Protein AF-A0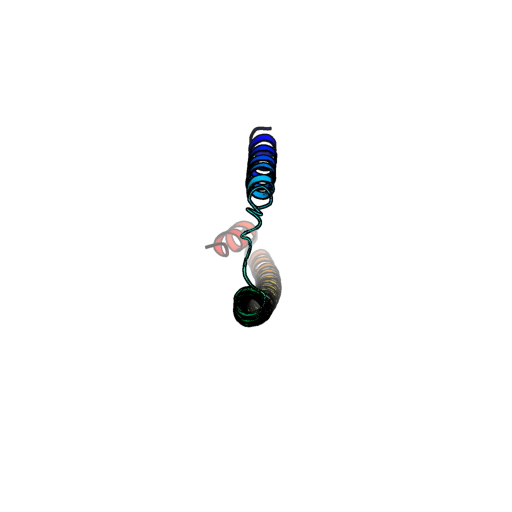A2Z2NXJ6-F1 (afdb_monomer_lite)

Structure (mmCIF, N/CA/C/O backbone):
data_AF-A0A2Z2NXJ6-F1
#
_entry.id   AF-A0A2Z2NXJ6-F1
#
loop_
_atom_site.group_PDB
_atom_site.id
_atom_site.type_symbol
_atom_site.label_atom_id
_atom_site.label_alt_id
_atom_site.label_comp_id
_atom_site.label_asym_id
_atom_site.label_entity_id
_atom_site.label_seq_id
_atom_site.pdbx_PDB_ins_code
_atom_site.Cartn_x
_atom_site.Cartn_y
_atom_site.Cartn_z
_atom_site.occupancy
_atom_site.B_iso_or_equiv
_atom_site.auth_seq_id
_atom_site.auth_comp_id
_atom_site.auth_asym_id
_atom_site.auth_atom_id
_atom_site.pdbx_PDB_model_num
ATOM 1 N N . MET A 1 1 ? -12.151 25.777 2.817 1.00 49.38 1 MET A N 1
ATOM 2 C CA . MET A 1 1 ? -11.813 26.268 1.456 1.00 49.38 1 MET A CA 1
ATOM 3 C C . MET A 1 1 ? -10.311 26.413 1.152 1.00 49.38 1 MET A C 1
ATOM 5 O O . MET A 1 1 ? -9.984 26.548 -0.014 1.00 49.38 1 MET A O 1
ATOM 9 N N . LYS A 1 2 ? -9.378 26.328 2.121 1.00 47.53 2 LYS A N 1
ATOM 10 C CA . LYS A 1 2 ? -7.921 26.437 1.852 1.00 47.53 2 LYS A CA 1
ATOM 11 C C . LYS A 1 2 ? -7.268 25.194 1.208 1.00 47.53 2 LYS A C 1
ATOM 13 O O . LYS A 1 2 ? -6.326 25.348 0.448 1.00 47.53 2 LYS A O 1
ATOM 18 N N . ARG A 1 3 ? -7.777 23.978 1.462 1.00 50.00 3 ARG A N 1
ATOM 19 C CA . ARG A 1 3 ? -7.160 22.717 0.983 1.00 50.00 3 ARG A CA 1
ATOM 20 C C . ARG A 1 3 ? -7.333 22.460 -0.524 1.00 50.00 3 ARG A C 1
ATOM 22 O O . ARG A 1 3 ? -6.427 21.939 -1.159 1.00 50.00 3 ARG A O 1
ATOM 29 N N . ASN A 1 4 ? -8.452 22.892 -1.112 1.00 43.72 4 ASN A N 1
ATOM 30 C CA . ASN A 1 4 ? -8.747 22.661 -2.536 1.00 43.72 4 ASN A CA 1
ATOM 31 C C . ASN A 1 4 ? -7.892 23.534 -3.471 1.00 43.72 4 ASN A C 1
ATOM 33 O O . ASN A 1 4 ? -7.623 23.142 -4.605 1.00 43.72 4 ASN A O 1
ATOM 37 N N . VAL A 1 5 ? -7.430 24.689 -2.979 1.00 53.59 5 VAL A N 1
ATOM 38 C CA . VAL A 1 5 ? -6.543 25.609 -3.711 1.00 53.59 5 VAL A CA 1
ATOM 39 C C . VAL A 1 5 ? -5.107 25.073 -3.747 1.00 53.59 5 VAL A C 1
ATOM 41 O O . VAL A 1 5 ? -4.392 25.272 -4.721 1.00 53.59 5 VAL A O 1
ATOM 44 N N . ASP A 1 6 ? -4.692 24.340 -2.711 1.00 55.94 6 ASP A N 1
ATOM 45 C CA . ASP A 1 6 ? -3.355 23.741 -2.622 1.00 55.94 6 ASP A CA 1
ATOM 46 C C . ASP A 1 6 ? -3.218 22.532 -3.566 1.00 55.94 6 ASP A C 1
ATOM 48 O O . ASP A 1 6 ? -2.220 22.386 -4.269 1.00 55.94 6 ASP A O 1
ATOM 52 N N . LEU A 1 7 ? -4.268 21.706 -3.662 1.00 53.06 7 LEU A N 1
ATOM 53 C CA . LEU A 1 7 ? -4.282 20.527 -4.532 1.00 53.06 7 LEU A CA 1
ATOM 54 C C . LEU A 1 7 ? -4.288 20.907 -6.020 1.00 53.06 7 LEU A C 1
ATOM 56 O O . LEU A 1 7 ? -3.511 20.370 -6.803 1.00 53.06 7 LEU A O 1
ATOM 60 N N . THR A 1 8 ? -5.104 21.894 -6.397 1.00 56.12 8 THR A N 1
ATOM 61 C CA . THR A 1 8 ? -5.150 22.416 -7.772 1.00 56.12 8 THR A CA 1
ATOM 62 C C . THR A 1 8 ? -3.847 23.108 -8.163 1.00 56.12 8 THR A C 1
ATOM 64 O O . THR A 1 8 ? -3.372 22.917 -9.279 1.00 56.12 8 THR A O 1
ATOM 67 N N . ARG A 1 9 ? -3.202 23.834 -7.242 1.00 56.41 9 ARG A N 1
ATOM 68 C CA . ARG A 1 9 ? -1.909 24.486 -7.494 1.00 56.41 9 ARG A CA 1
ATOM 69 C C . ARG A 1 9 ? -0.758 23.490 -7.647 1.00 56.41 9 ARG A C 1
ATOM 71 O O . ARG A 1 9 ? 0.106 23.710 -8.488 1.00 56.41 9 ARG A O 1
ATOM 78 N N . ARG A 1 10 ? -0.756 22.387 -6.889 1.00 55.66 10 ARG A N 1
ATOM 79 C CA . ARG A 1 10 ? 0.244 21.309 -7.017 1.00 55.66 10 ARG A CA 1
ATOM 80 C C . ARG A 1 10 ? 0.061 20.502 -8.301 1.00 55.66 10 ARG A C 1
ATOM 82 O O . ARG A 1 10 ? 1.047 20.230 -8.976 1.00 55.66 10 ARG A O 1
ATOM 89 N N . VAL A 1 11 ? -1.182 20.195 -8.679 1.00 59.41 11 VAL A N 1
ATOM 90 C CA . VAL A 1 11 ? -1.497 19.535 -9.959 1.00 59.41 11 VAL A CA 1
ATOM 91 C C . VAL A 1 11 ? -1.094 20.423 -11.140 1.00 59.41 11 VAL A C 1
ATOM 93 O O . VAL A 1 11 ? -0.458 19.937 -12.070 1.00 59.41 11 VAL A O 1
ATOM 96 N N . LEU A 1 12 ? -1.360 21.732 -11.070 1.00 53.88 12 LEU A N 1
ATOM 97 C CA . LEU A 1 12 ? -0.943 22.691 -12.096 1.00 53.88 12 LEU A CA 1
ATOM 98 C C . LEU A 1 12 ? 0.589 22.813 -12.191 1.00 53.88 12 LEU A C 1
ATOM 100 O O . LEU A 1 12 ? 1.119 22.910 -13.293 1.00 53.88 12 LEU A O 1
ATOM 104 N N . LEU A 1 13 ? 1.310 22.762 -11.062 1.00 53.75 13 LEU A N 1
ATOM 105 C CA . LEU A 1 13 ? 2.778 22.795 -11.051 1.00 53.75 13 LEU A CA 1
ATOM 106 C C . LEU A 1 13 ? 3.386 21.537 -11.690 1.00 53.75 13 LEU A C 1
ATOM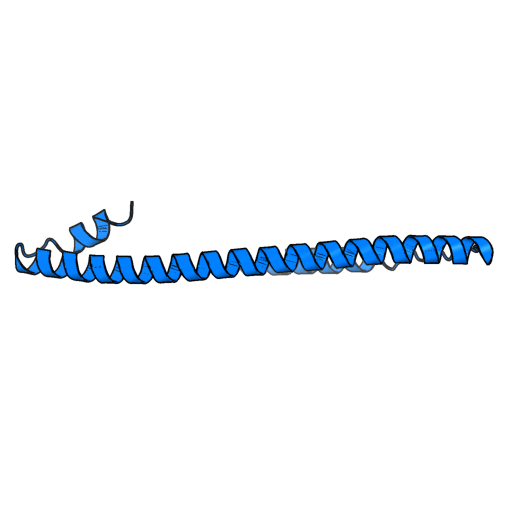 108 O O . LEU A 1 13 ? 4.340 21.646 -12.453 1.00 53.75 13 LEU A O 1
ATOM 112 N N . VAL A 1 14 ? 2.818 20.357 -11.420 1.00 58.50 14 VAL A N 1
ATOM 113 C CA . VAL A 1 14 ? 3.251 19.084 -12.026 1.00 58.50 14 VAL A CA 1
ATOM 114 C C . VAL A 1 14 ? 2.934 19.046 -13.527 1.00 58.50 14 VAL A C 1
ATOM 116 O O . VAL A 1 14 ? 3.755 18.571 -14.310 1.00 58.50 14 VAL A O 1
ATOM 119 N N . LEU A 1 15 ? 1.798 19.612 -13.951 1.00 51.84 15 LEU A N 1
ATOM 120 C CA . LEU A 1 15 ? 1.439 19.778 -15.367 1.00 51.84 15 LEU A CA 1
ATOM 121 C C . LEU A 1 15 ? 2.345 20.781 -16.104 1.00 51.84 15 LEU A C 1
ATOM 123 O O . LEU A 1 15 ? 2.699 20.554 -17.255 1.00 51.84 15 LEU A O 1
ATOM 127 N N . LEU A 1 16 ? 2.780 21.855 -15.440 1.00 50.72 16 LEU A N 1
ATOM 128 C CA . LEU A 1 16 ? 3.714 22.835 -16.012 1.00 50.72 16 LEU A CA 1
ATOM 129 C C . LEU A 1 16 ? 5.165 22.325 -16.059 1.00 50.72 16 LEU A C 1
ATOM 131 O O . LEU A 1 16 ? 5.916 22.690 -16.961 1.00 50.72 16 LEU A O 1
ATOM 135 N N . LEU A 1 17 ? 5.559 21.449 -15.129 1.00 50.72 17 LEU A N 1
ATOM 136 C CA . LEU A 1 17 ? 6.873 20.789 -15.127 1.00 50.72 17 LEU A CA 1
ATOM 137 C C . LEU A 1 17 ? 6.974 19.644 -16.148 1.00 50.72 17 LEU A C 1
ATOM 139 O O . LEU A 1 17 ? 8.079 19.270 -16.533 1.00 50.72 17 LEU A O 1
ATOM 143 N N . SER A 1 18 ? 5.848 19.093 -16.608 1.00 50.16 18 SER A N 1
ATOM 144 C CA . SER A 1 18 ? 5.830 18.009 -17.603 1.00 50.16 18 SER A CA 1
ATOM 145 C C . SER A 1 18 ? 5.860 18.507 -19.052 1.00 50.16 18 SER A C 1
ATOM 147 O O . SER A 1 18 ? 6.251 17.754 -19.942 1.00 50.16 18 SER A O 1
ATOM 149 N N . THR A 1 19 ? 5.555 19.784 -19.311 1.00 48.03 19 THR A N 1
ATOM 150 C CA . THR A 1 19 ? 5.666 20.375 -20.659 1.00 48.03 19 THR A CA 1
ATOM 151 C C . THR A 1 19 ? 7.088 20.778 -21.058 1.00 48.03 19 THR A C 1
ATOM 153 O O . THR A 1 19 ? 7.362 20.940 -22.244 1.00 48.03 19 THR A O 1
ATOM 156 N N . SER A 1 20 ? 8.021 20.907 -20.113 1.00 46.72 20 SER A N 1
ATOM 157 C CA . SER A 1 20 ? 9.413 21.302 -20.390 1.00 46.72 20 SER A CA 1
ATOM 158 C C . SER A 1 20 ? 10.346 20.134 -20.736 1.00 46.72 20 SER A C 1
ATOM 160 O O . SER A 1 20 ? 11.451 20.377 -21.212 1.00 46.72 20 SER A O 1
ATOM 162 N N . ALA A 1 21 ? 9.918 18.878 -20.571 1.00 46.91 21 ALA A N 1
ATOM 163 C CA . ALA A 1 21 ? 10.734 17.714 -20.937 1.00 46.91 21 ALA A CA 1
ATOM 164 C C . ALA A 1 21 ? 10.708 17.387 -22.446 1.00 46.91 21 ALA A C 1
ATOM 166 O O . ALA A 1 21 ? 11.590 16.688 -22.933 1.00 46.91 21 ALA A O 1
ATOM 167 N N . PHE A 1 22 ? 9.737 17.914 -23.201 1.00 46.72 22 PHE A N 1
ATOM 168 C CA . PHE A 1 22 ? 9.605 17.655 -24.644 1.00 46.72 22 PHE A CA 1
ATOM 169 C C . PHE A 1 22 ? 10.175 18.771 -25.536 1.00 46.72 22 PHE A C 1
ATOM 171 O O . PHE A 1 22 ? 10.208 18.621 -26.754 1.00 46.72 22 PHE A O 1
ATOM 178 N N . ALA A 1 23 ? 10.648 19.882 -24.960 1.00 44.44 23 ALA A N 1
ATOM 179 C CA . ALA A 1 23 ? 11.086 21.061 -25.718 1.00 44.44 23 ALA A CA 1
ATOM 180 C C . ALA A 1 23 ? 12.562 21.033 -26.167 1.00 44.44 23 ALA A C 1
ATOM 182 O O . ALA A 1 23 ? 13.014 21.965 -26.826 1.00 44.44 23 ALA A O 1
ATOM 183 N N . SER A 1 24 ? 13.304 19.964 -25.865 1.00 43.16 24 SER A N 1
ATOM 184 C CA . SER A 1 24 ? 14.715 19.828 -26.246 1.00 43.16 24 SER A CA 1
ATOM 185 C C . SER A 1 24 ? 14.995 18.496 -26.934 1.00 43.16 24 SER A C 1
ATOM 187 O O . SER A 1 24 ? 15.962 17.815 -26.605 1.00 43.16 24 SER A O 1
ATOM 189 N N . ALA A 1 25 ? 14.203 18.133 -27.944 1.00 49.62 25 ALA A N 1
ATOM 190 C CA . ALA A 1 25 ? 14.749 17.329 -29.033 1.00 49.62 25 ALA A CA 1
ATOM 191 C C . ALA A 1 25 ? 15.664 18.243 -29.864 1.00 49.62 25 ALA A C 1
ATOM 193 O O . ALA A 1 25 ? 15.337 18.649 -30.976 1.00 49.62 25 ALA A O 1
ATOM 194 N N . GLN A 1 26 ? 16.802 18.638 -29.286 1.00 45.78 26 GLN A N 1
ATOM 195 C CA . GLN A 1 26 ? 17.940 19.091 -30.070 1.00 45.78 26 GLN A CA 1
ATOM 196 C C . GLN A 1 26 ? 18.289 17.873 -30.924 1.00 45.78 26 GLN A C 1
ATOM 198 O O . GLN A 1 26 ? 18.820 16.890 -30.410 1.00 45.78 26 GLN A O 1
ATOM 203 N N . GLN A 1 27 ? 17.833 17.870 -32.176 1.00 50.84 27 GLN A N 1
ATOM 204 C CA . GLN A 1 27 ? 18.060 16.790 -33.122 1.00 50.84 27 GLN A CA 1
ATOM 205 C C . GLN A 1 27 ? 19.561 16.769 -33.398 1.00 50.84 27 GLN A C 1
ATOM 207 O O . GLN A 1 27 ? 20.064 17.453 -34.282 1.00 50.84 27 GLN A O 1
ATOM 212 N N . LYS A 1 28 ? 20.295 16.070 -32.533 1.00 55.81 28 LYS A N 1
ATOM 213 C CA . LYS A 1 28 ? 21.713 15.803 -32.687 1.00 55.81 28 LYS A CA 1
ATOM 214 C C . LYS A 1 28 ? 21.825 15.039 -34.002 1.00 55.81 28 LYS A C 1
ATOM 216 O O . LYS A 1 28 ? 21.274 13.944 -34.104 1.00 55.81 28 LYS A O 1
ATOM 221 N N . GLU A 1 29 ? 22.432 15.648 -35.019 1.00 61.88 29 GLU A N 1
ATOM 222 C CA . GLU A 1 29 ? 22.757 14.954 -36.266 1.00 61.88 29 GLU A CA 1
ATOM 223 C C . GLU A 1 29 ? 23.809 13.900 -35.932 1.00 61.88 29 GLU A C 1
ATOM 225 O O . GLU A 1 29 ? 25.007 14.162 -35.889 1.00 61.88 29 GLU A O 1
ATOM 230 N N . LEU A 1 30 ? 23.318 12.726 -35.561 1.00 71.25 30 LEU A N 1
ATOM 231 C CA . LEU A 1 30 ? 24.104 11.534 -35.336 1.00 71.25 30 LEU A CA 1
ATOM 232 C C . LEU A 1 30 ? 24.277 10.839 -36.684 1.00 71.25 30 LEU A C 1
ATOM 234 O O . LEU A 1 30 ? 23.342 10.762 -37.488 1.00 71.25 30 LEU A O 1
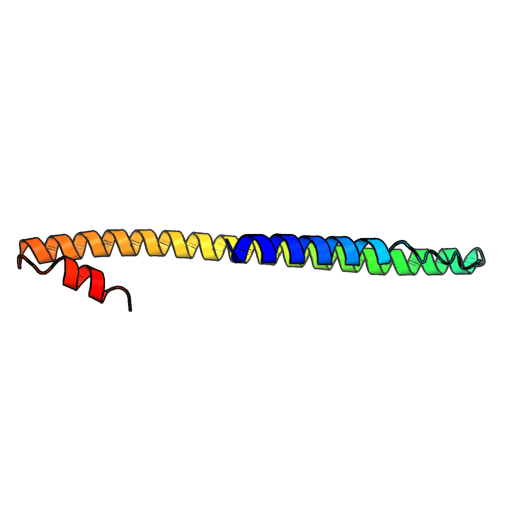ATOM 238 N N . SER A 1 31 ? 25.472 10.315 -36.919 1.00 87.75 31 SER A N 1
ATOM 239 C CA . SER A 1 31 ? 25.689 9.340 -37.984 1.00 87.75 31 SER A CA 1
ATOM 240 C C . SER A 1 31 ? 24.808 8.104 -37.764 1.00 87.75 31 SER A C 1
ATOM 242 O O . SER A 1 31 ? 24.299 7.863 -36.668 1.00 87.75 31 SER A O 1
ATOM 244 N N . ILE A 1 32 ? 24.615 7.305 -38.816 1.00 87.12 32 ILE A N 1
ATOM 245 C CA . ILE A 1 32 ? 23.824 6.067 -38.741 1.00 87.12 32 ILE A CA 1
ATOM 246 C C . ILE A 1 32 ? 24.358 5.144 -37.635 1.00 87.12 32 ILE A C 1
ATOM 248 O O . ILE A 1 32 ? 23.578 4.672 -36.812 1.00 87.12 32 ILE A O 1
ATOM 252 N N . ASP A 1 33 ? 25.677 4.978 -37.545 1.00 88.62 33 ASP A N 1
ATOM 253 C CA . ASP A 1 33 ? 26.315 4.134 -36.528 1.00 88.62 33 ASP A CA 1
ATOM 254 C C . ASP A 1 33 ? 26.057 4.656 -35.102 1.00 88.62 33 ASP A C 1
ATOM 256 O O . ASP A 1 33 ? 25.780 3.889 -34.176 1.00 88.62 33 ASP A O 1
ATOM 260 N N . GLU A 1 34 ? 26.081 5.977 -34.909 1.00 90.75 34 GLU A N 1
ATOM 261 C CA . GLU A 1 34 ? 25.767 6.591 -33.616 1.00 90.75 34 GLU A CA 1
ATOM 262 C C . GLU A 1 34 ? 24.273 6.486 -33.266 1.00 90.75 34 GLU A C 1
ATOM 264 O O . GLU A 1 34 ? 23.929 6.327 -32.092 1.00 90.75 34 GLU A O 1
ATOM 269 N N . LEU A 1 35 ? 23.379 6.539 -34.260 1.00 90.12 35 LEU A N 1
ATOM 270 C CA . LEU A 1 35 ? 21.944 6.297 -34.076 1.00 90.12 35 LEU A CA 1
ATOM 271 C C . LEU A 1 35 ? 21.676 4.857 -33.640 1.00 90.12 35 LEU A C 1
ATOM 273 O O . LEU A 1 35 ? 20.878 4.634 -32.731 1.00 90.12 35 LEU A O 1
ATOM 277 N N . GLU A 1 36 ? 22.340 3.880 -34.253 1.00 92.94 36 GLU A N 1
ATOM 278 C CA . GLU A 1 36 ? 22.192 2.470 -33.889 1.00 92.94 36 GLU A CA 1
ATOM 279 C C . GLU A 1 36 ? 22.683 2.198 -32.465 1.00 92.94 36 GLU A C 1
ATOM 281 O O . GLU A 1 36 ? 21.973 1.552 -31.685 1.00 92.94 36 GLU A O 1
ATOM 286 N N . ALA A 1 37 ? 23.841 2.751 -32.094 1.00 94.06 37 ALA A N 1
ATOM 287 C CA . ALA A 1 37 ? 24.367 2.664 -30.734 1.00 94.06 37 ALA A CA 1
ATOM 288 C C . ALA A 1 37 ? 23.413 3.308 -29.715 1.00 94.06 37 ALA A C 1
ATOM 290 O O . ALA A 1 37 ? 23.098 2.706 -28.686 1.00 94.06 37 ALA A O 1
ATOM 291 N N . TYR A 1 38 ? 22.884 4.492 -30.031 1.00 91.69 38 TYR A N 1
ATOM 292 C CA . TYR A 1 38 ? 21.925 5.191 -29.179 1.00 91.69 38 TYR A CA 1
ATOM 293 C C . TYR A 1 38 ? 20.611 4.413 -29.013 1.00 91.69 38 TYR A C 1
ATOM 295 O O . TYR A 1 38 ? 20.090 4.287 -27.905 1.00 91.69 38 TYR A O 1
ATOM 303 N N . ILE A 1 39 ? 20.081 3.830 -30.093 1.00 94.62 39 ILE A N 1
ATOM 304 C CA . ILE A 1 39 ? 18.881 2.982 -30.040 1.00 94.62 39 ILE A CA 1
ATOM 305 C C . ILE A 1 39 ? 19.137 1.731 -29.192 1.00 94.62 39 ILE A C 1
ATOM 307 O O . ILE A 1 39 ? 18.251 1.308 -28.443 1.00 94.62 39 ILE A O 1
ATOM 311 N N . ALA A 1 40 ? 20.317 1.118 -29.300 1.00 96.25 40 ALA A N 1
ATOM 312 C CA . ALA A 1 40 ? 20.683 -0.037 -28.487 1.00 96.25 40 ALA A CA 1
ATOM 313 C C . ALA A 1 40 ? 20.720 0.319 -26.991 1.00 96.25 40 ALA A C 1
ATOM 315 O O . ALA A 1 40 ? 20.116 -0.391 -26.186 1.00 96.25 40 ALA A O 1
ATOM 316 N N . GLU A 1 41 ? 21.331 1.448 -26.632 1.00 96.19 41 GLU A N 1
ATOM 317 C CA . GLU A 1 41 ? 21.354 1.961 -25.257 1.00 96.19 41 GLU A CA 1
ATOM 318 C C . GLU A 1 41 ? 19.937 2.247 -24.735 1.00 96.19 41 GLU A C 1
ATOM 320 O O . GLU A 1 41 ? 19.551 1.766 -23.667 1.00 96.19 41 GLU A O 1
ATOM 325 N N . GLN A 1 42 ? 19.108 2.947 -25.516 1.00 95.62 42 GLN A N 1
ATOM 326 C CA . GLN A 1 42 ? 17.727 3.240 -25.127 1.00 95.62 42 GLN A CA 1
ATOM 327 C C . GLN A 1 42 ? 16.892 1.977 -24.899 1.00 95.62 42 GLN A C 1
ATOM 329 O O . GLN A 1 42 ? 16.042 1.954 -24.006 1.00 95.62 42 GLN A O 1
ATOM 334 N N . LYS A 1 43 ? 17.115 0.913 -25.679 1.00 97.31 43 LYS A N 1
ATOM 335 C CA . LYS A 1 43 ? 16.427 -0.371 -25.480 1.00 97.31 43 LYS A CA 1
ATOM 336 C C . LYS A 1 43 ? 16.791 -1.011 -24.143 1.00 97.31 43 LYS A C 1
ATOM 338 O O . LYS A 1 43 ? 15.901 -1.571 -23.503 1.00 97.31 43 LYS A O 1
ATOM 343 N N . VAL A 1 44 ? 18.049 -0.904 -23.712 1.00 97.75 44 VAL A N 1
ATOM 344 C CA . VAL A 1 44 ? 18.492 -1.388 -22.394 1.00 97.75 44 VAL A CA 1
ATOM 345 C C . VAL A 1 44 ? 17.803 -0.594 -21.287 1.00 97.75 44 VAL A C 1
ATOM 347 O O . VAL A 1 44 ? 17.116 -1.189 -20.456 1.00 97.75 44 VAL A O 1
ATOM 350 N N . VAL A 1 45 ? 17.871 0.740 -21.342 1.00 96.94 45 VAL A N 1
ATOM 351 C CA . VAL A 1 45 ? 17.232 1.625 -20.349 1.00 96.94 45 VAL A CA 1
ATOM 352 C C . VAL A 1 45 ? 15.721 1.382 -20.270 1.00 96.94 45 VAL A C 1
ATOM 354 O O . VAL A 1 45 ? 15.144 1.319 -19.184 1.00 96.94 45 VAL A O 1
ATOM 357 N N . LEU A 1 46 ? 15.056 1.197 -21.413 1.00 97.38 46 LEU A N 1
ATOM 358 C CA . LEU A 1 46 ? 13.628 0.886 -21.454 1.00 97.38 46 LEU A CA 1
ATOM 359 C C . LEU A 1 46 ? 13.317 -0.485 -20.837 1.00 97.38 46 LEU A C 1
ATOM 361 O O . LEU A 1 46 ? 12.292 -0.633 -20.168 1.00 97.38 46 LEU A O 1
ATOM 365 N N . GLY A 1 47 ? 14.178 -1.480 -21.058 1.00 97.69 47 GLY A N 1
ATOM 366 C CA . GLY A 1 47 ? 14.071 -2.796 -20.429 1.00 97.69 47 GLY A CA 1
ATOM 367 C C . GLY A 1 47 ? 14.154 -2.707 -18.906 1.00 97.69 47 GLY A C 1
ATOM 368 O O . GLY A 1 47 ? 13.276 -3.219 -18.211 1.00 97.69 47 GLY A O 1
ATOM 369 N N . GLU A 1 48 ? 15.141 -1.979 -18.388 1.00 97.50 48 GLU A N 1
ATOM 370 C CA . GLU A 1 48 ? 15.311 -1.747 -16.949 1.00 97.50 48 GLU A CA 1
ATOM 371 C C . GLU A 1 48 ? 14.124 -0.991 -16.342 1.00 97.50 48 GLU A C 1
ATOM 373 O O . GLU A 1 48 ? 13.605 -1.373 -15.292 1.00 97.50 48 GLU A O 1
ATOM 378 N N . ALA A 1 49 ? 13.639 0.053 -17.019 1.00 96.75 49 ALA A N 1
ATOM 379 C CA . ALA A 1 49 ? 12.480 0.818 -16.569 1.00 96.75 49 ALA A CA 1
ATOM 380 C C . ALA A 1 49 ? 11.212 -0.051 -16.479 1.00 96.75 49 ALA A C 1
ATOM 382 O O . ALA A 1 49 ? 10.430 0.093 -15.536 1.00 96.75 49 ALA A O 1
ATOM 383 N N . ARG A 1 50 ? 11.013 -0.975 -17.429 1.00 97.75 50 ARG A N 1
ATOM 384 C CA . ARG A 1 50 ? 9.895 -1.933 -17.402 1.00 97.75 50 ARG A CA 1
ATOM 385 C C . ARG A 1 50 ? 10.019 -2.916 -16.245 1.00 97.75 50 ARG A C 1
ATOM 387 O O . ARG A 1 50 ? 9.068 -3.037 -15.479 1.00 97.75 50 ARG A O 1
ATOM 394 N N . ALA A 1 51 ? 11.188 -3.526 -16.067 1.00 97.88 51 ALA A N 1
ATOM 395 C CA . ALA A 1 51 ? 11.434 -4.459 -14.968 1.00 97.88 51 ALA A CA 1
ATOM 396 C C . ALA A 1 51 ? 11.238 -3.789 -13.596 1.00 97.88 51 ALA A C 1
ATOM 398 O O . ALA A 1 51 ? 10.602 -4.346 -12.701 1.00 97.88 51 ALA A O 1
ATOM 399 N N . ASN A 1 52 ? 11.717 -2.552 -13.441 1.00 97.75 52 ASN A N 1
ATOM 400 C CA . ASN A 1 52 ? 11.501 -1.773 -12.224 1.00 97.75 52 ASN A CA 1
ATOM 401 C C . ASN A 1 52 ? 10.017 -1.485 -11.988 1.00 97.75 52 ASN A C 1
ATOM 403 O O . ASN A 1 52 ? 9.540 -1.642 -10.866 1.00 97.75 52 ASN A O 1
ATOM 407 N N . ARG A 1 53 ? 9.271 -1.107 -13.034 1.00 98.06 53 ARG A N 1
ATOM 408 C CA . ARG A 1 53 ? 7.825 -0.880 -12.932 1.00 98.06 53 ARG A CA 1
ATOM 409 C C . ARG A 1 53 ? 7.084 -2.144 -12.500 1.00 98.06 53 ARG A C 1
ATOM 411 O O . ARG A 1 53 ? 6.222 -2.051 -11.633 1.00 98.06 53 ARG A O 1
ATOM 418 N N . GLU A 1 54 ? 7.402 -3.291 -13.091 1.00 98.38 54 GLU A N 1
ATOM 419 C CA . GLU A 1 54 ? 6.787 -4.579 -12.746 1.00 98.38 54 GLU A CA 1
ATOM 420 C C . GLU A 1 54 ? 7.046 -4.936 -11.279 1.00 98.38 54 GLU A C 1
ATOM 422 O O . GLU A 1 54 ? 6.103 -5.185 -10.532 1.00 98.38 54 GLU A O 1
ATOM 427 N N . LYS A 1 55 ? 8.297 -4.819 -10.823 1.00 98.00 55 LYS A N 1
ATOM 428 C CA . LYS A 1 55 ? 8.664 -5.039 -9.417 1.00 98.00 55 LYS A CA 1
ATOM 429 C C . LYS A 1 55 ? 7.974 -4.066 -8.458 1.00 98.00 55 LYS A C 1
ATOM 431 O O . LYS A 1 55 ? 7.627 -4.425 -7.336 1.00 98.00 55 LYS A O 1
ATOM 436 N N . THR A 1 56 ? 7.806 -2.806 -8.855 1.00 97.56 56 THR A N 1
ATOM 437 C CA . THR A 1 56 ? 7.052 -1.835 -8.052 1.00 97.56 56 THR A CA 1
ATOM 438 C C . THR A 1 56 ? 5.577 -2.209 -7.984 1.00 97.56 56 THR A C 1
ATOM 440 O O . THR A 1 56 ? 4.986 -2.076 -6.917 1.00 97.56 56 THR A O 1
ATOM 443 N N . GLN A 1 57 ? 4.992 -2.681 -9.085 1.00 98.19 57 GLN A N 1
ATOM 444 C CA . GLN A 1 57 ? 3.596 -3.103 -9.114 1.00 98.19 57 GLN A CA 1
ATOM 445 C C . GLN A 1 57 ? 3.357 -4.299 -8.183 1.00 98.19 57 GLN A C 1
ATOM 447 O O . GLN A 1 57 ? 2.448 -4.238 -7.366 1.00 98.19 57 GLN A O 1
ATOM 452 N N . GLU A 1 58 ? 4.234 -5.303 -8.216 1.00 98.25 58 GLU A N 1
ATOM 453 C CA . GLU A 1 58 ? 4.191 -6.454 -7.303 1.00 98.25 58 GLU A CA 1
ATOM 454 C C . GLU A 1 58 ? 4.178 -6.021 -5.828 1.00 98.25 58 GLU A C 1
ATOM 456 O O . GLU A 1 58 ? 3.315 -6.434 -5.061 1.00 98.25 58 GLU A O 1
ATOM 461 N N . LYS A 1 59 ? 5.069 -5.099 -5.441 1.00 98.06 59 LYS A N 1
ATOM 462 C CA . LYS A 1 59 ? 5.105 -4.561 -4.071 1.00 98.06 59 LYS A CA 1
ATOM 463 C C . LYS A 1 59 ? 3.855 -3.771 -3.696 1.00 98.06 59 LYS A C 1
ATOM 465 O O . LYS A 1 59 ? 3.460 -3.760 -2.536 1.00 98.06 59 LYS A O 1
ATOM 470 N N . VAL A 1 60 ? 3.268 -3.043 -4.646 1.00 98.38 60 VAL A N 1
ATOM 471 C CA . VAL A 1 60 ? 2.014 -2.317 -4.407 1.00 98.38 60 VAL A CA 1
ATOM 472 C C . VAL A 1 60 ? 0.891 -3.301 -4.115 1.00 98.38 60 VAL A C 1
ATOM 474 O O . VAL A 1 60 ? 0.089 -3.043 -3.220 1.00 98.38 60 VAL A O 1
ATOM 477 N N . ASP A 1 61 ? 0.842 -4.406 -4.848 1.00 98.25 61 ASP A N 1
ATOM 478 C CA . ASP A 1 61 ? -0.188 -5.420 -4.667 1.00 98.25 61 ASP A CA 1
ATOM 479 C C . ASP A 1 61 ? 0.016 -6.181 -3.344 1.00 98.25 61 ASP A C 1
ATOM 481 O O . ASP A 1 61 ? -0.930 -6.287 -2.569 1.00 98.25 61 ASP A O 1
ATOM 485 N N . GLU A 1 62 ? 1.255 -6.523 -2.975 1.00 98.31 62 GLU A N 1
ATOM 486 C CA . GLU A 1 62 ? 1.586 -7.086 -1.651 1.00 98.31 62 GLU A CA 1
ATOM 487 C C . GLU A 1 62 ? 1.136 -6.174 -0.493 1.00 98.31 62 GLU A C 1
ATOM 489 O O . GLU A 1 62 ? 0.516 -6.618 0.474 1.00 98.31 62 GLU A O 1
ATOM 494 N N . VAL A 1 63 ? 1.409 -4.868 -0.590 1.00 98.38 63 VAL A N 1
ATOM 495 C CA . VAL A 1 63 ? 0.996 -3.896 0.435 1.00 98.38 63 VAL A CA 1
ATOM 496 C C . VAL A 1 63 ? -0.527 -3.776 0.507 1.00 98.38 63 VAL A C 1
ATOM 498 O O . VAL A 1 63 ? -1.077 -3.628 1.598 1.00 98.38 63 VAL A O 1
ATOM 501 N N . ARG A 1 64 ? -1.223 -3.827 -0.633 1.00 98.25 64 ARG A N 1
ATOM 502 C CA . ARG A 1 64 ? -2.692 -3.793 -0.668 1.00 98.25 64 ARG A CA 1
ATOM 503 C C . ARG A 1 64 ? -3.293 -5.008 0.019 1.00 98.25 64 ARG A C 1
ATOM 505 O O . ARG A 1 64 ? -4.213 -4.835 0.816 1.00 98.25 64 ARG A O 1
ATOM 512 N N . ASP A 1 65 ? -2.753 -6.189 -0.247 1.00 98.31 65 ASP A N 1
ATOM 513 C CA . ASP A 1 65 ? -3.214 -7.428 0.374 1.00 98.31 65 ASP A CA 1
ATOM 514 C C . ASP A 1 65 ? -2.991 -7.389 1.892 1.00 98.31 65 ASP A C 1
ATOM 516 O O . ASP A 1 65 ? -3.915 -7.662 2.658 1.00 98.31 65 ASP A O 1
ATOM 520 N N . ALA A 1 66 ? -1.821 -6.923 2.341 1.00 98.12 66 ALA A N 1
ATOM 521 C CA . ALA A 1 66 ? -1.523 -6.761 3.764 1.00 98.12 66 ALA A CA 1
ATOM 522 C C . ALA A 1 66 ? -2.458 -5.755 4.468 1.00 98.12 66 ALA A C 1
ATOM 524 O O . ALA A 1 66 ? -2.872 -5.982 5.607 1.00 98.12 66 ALA A O 1
ATOM 525 N N . ILE A 1 67 ? -2.815 -4.647 3.805 1.00 98.44 67 ILE A N 1
ATOM 526 C CA . ILE A 1 67 ? -3.801 -3.687 4.330 1.00 98.44 67 ILE A CA 1
ATOM 527 C C . ILE A 1 67 ? -5.180 -4.342 4.416 1.00 98.44 67 ILE A C 1
ATOM 529 O O . ILE A 1 67 ? -5.833 -4.241 5.451 1.00 98.44 67 ILE A O 1
ATOM 533 N N . SER A 1 68 ? -5.602 -5.054 3.368 1.00 98.25 68 SER A N 1
ATOM 534 C CA . SER A 1 68 ? -6.891 -5.748 3.356 1.00 98.25 68 SER A CA 1
ATOM 535 C C . SER A 1 68 ? -6.991 -6.785 4.477 1.00 98.25 68 SER A C 1
ATOM 537 O O . SER A 1 68 ? -8.033 -6.894 5.123 1.00 98.25 68 SER A O 1
ATOM 539 N N . GLU A 1 69 ? -5.920 -7.535 4.735 1.00 98.12 69 GLU A N 1
ATOM 540 C CA . GLU A 1 69 ? -5.858 -8.481 5.849 1.00 98.12 69 GLU A CA 1
ATOM 541 C C . GLU A 1 69 ? -5.930 -7.757 7.200 1.00 98.12 69 GLU A C 1
ATOM 543 O O . GLU A 1 69 ? -6.680 -8.164 8.090 1.00 98.12 69 GLU A O 1
ATOM 548 N N . GLN A 1 70 ? -5.182 -6.661 7.363 1.00 98.06 70 GLN A N 1
ATOM 549 C CA . GLN A 1 70 ? -5.216 -5.869 8.590 1.00 98.06 70 GLN A CA 1
ATOM 550 C C . GLN A 1 70 ? -6.616 -5.311 8.864 1.00 98.06 70 GLN A C 1
ATOM 552 O O . GLN A 1 70 ? -7.069 -5.362 10.007 1.00 98.06 70 GLN A O 1
ATOM 557 N N . ASP A 1 71 ? -7.294 -4.788 7.849 1.00 98.06 71 ASP A N 1
ATOM 558 C CA . ASP A 1 71 ? -8.629 -4.211 7.995 1.00 98.06 71 ASP A CA 1
ATOM 559 C C . ASP A 1 71 ? -9.668 -5.289 8.322 1.00 98.06 71 ASP A C 1
ATOM 561 O O . ASP A 1 71 ? -10.492 -5.089 9.214 1.00 98.06 71 ASP A O 1
ATOM 565 N N . ALA A 1 72 ? -9.571 -6.473 7.708 1.00 97.94 72 ALA A N 1
ATOM 566 C CA . ALA A 1 72 ? -10.405 -7.617 8.080 1.00 97.94 72 ALA A CA 1
ATOM 567 C C . ALA A 1 72 ? -10.179 -8.036 9.543 1.00 97.94 72 ALA A C 1
ATOM 569 O O . ALA A 1 72 ? -11.133 -8.278 10.280 1.00 97.94 72 ALA A O 1
ATOM 570 N N . ARG A 1 73 ? -8.920 -8.071 9.996 1.00 97.50 73 ARG A N 1
ATOM 571 C CA . ARG A 1 73 ? -8.589 -8.369 11.398 1.00 97.50 73 ARG A CA 1
ATOM 572 C C . ARG A 1 73 ? -9.115 -7.307 12.360 1.00 97.50 73 ARG A C 1
ATOM 574 O O . ARG A 1 73 ? -9.608 -7.668 13.422 1.00 97.50 73 ARG A O 1
ATOM 581 N N . LYS A 1 74 ? -9.020 -6.022 12.008 1.00 96.94 74 LYS A N 1
ATOM 582 C CA . LYS A 1 74 ? -9.579 -4.929 12.818 1.00 96.94 74 LYS A CA 1
ATOM 583 C C . LYS A 1 74 ? -11.090 -5.059 12.953 1.00 96.94 74 LYS A C 1
ATOM 585 O O . LYS A 1 74 ? -11.576 -4.970 14.068 1.00 96.94 74 LYS A O 1
ATOM 590 N N . ALA A 1 75 ? -11.798 -5.344 11.861 1.00 96.88 75 ALA A N 1
ATOM 591 C CA . ALA A 1 75 ? -13.248 -5.518 11.894 1.00 96.88 75 ALA A CA 1
ATOM 592 C C . ALA A 1 75 ? -13.676 -6.655 12.840 1.00 96.88 75 ALA A C 1
ATOM 594 O O . ALA A 1 75 ? -14.605 -6.480 13.621 1.00 96.88 75 ALA A O 1
ATOM 595 N N . LEU A 1 76 ? -12.961 -7.788 12.824 1.00 97.19 76 LEU A N 1
ATOM 596 C CA . LEU A 1 76 ? -13.218 -8.896 13.753 1.00 97.19 76 LEU A CA 1
ATOM 597 C C . LEU A 1 76 ? -12.979 -8.497 15.213 1.00 97.19 76 LEU A C 1
ATOM 599 O O . LEU A 1 76 ? -13.781 -8.819 16.082 1.00 97.19 76 LEU A O 1
ATOM 603 N N . VAL A 1 77 ? -11.884 -7.782 15.483 1.00 95.94 77 VAL A N 1
ATOM 604 C CA . VAL A 1 77 ? -11.569 -7.302 16.836 1.00 95.94 77 VAL A CA 1
ATOM 605 C C . VAL A 1 77 ? -12.602 -6.278 17.310 1.00 95.94 77 VAL A C 1
ATOM 607 O O . VAL A 1 77 ? -13.017 -6.328 18.461 1.00 95.94 77 VAL A O 1
A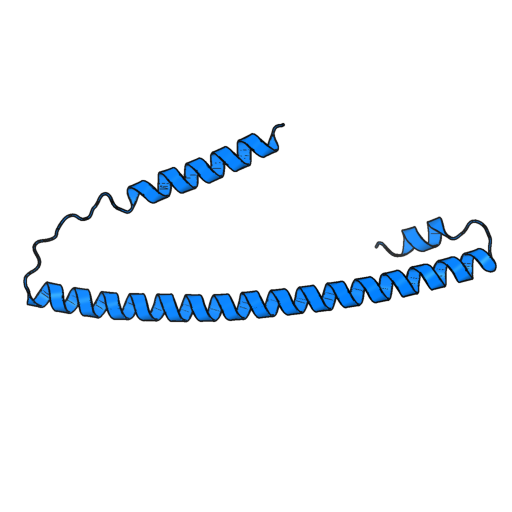TOM 610 N N . GLU A 1 78 ? -13.048 -5.371 16.442 1.00 95.94 78 GLU A N 1
ATOM 611 C CA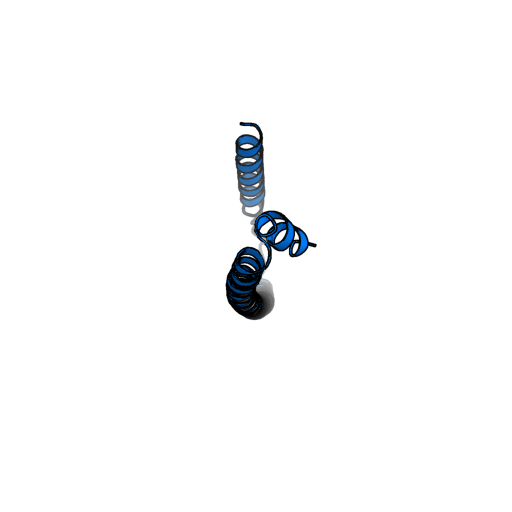 . GLU A 1 78 ? -14.099 -4.396 16.757 1.00 95.94 78 GLU A CA 1
ATOM 612 C C . GLU A 1 78 ? -15.432 -5.083 17.091 1.00 95.94 78 GLU A C 1
ATOM 614 O O . GLU A 1 78 ? -16.095 -4.686 18.048 1.00 95.94 78 GLU A O 1
ATOM 619 N N . GLU A 1 79 ? -15.803 -6.139 16.363 1.00 96.56 79 GLU A N 1
ATOM 620 C CA . GLU A 1 79 ? -16.998 -6.946 16.648 1.00 96.56 79 GLU A CA 1
ATOM 621 C C . GLU A 1 79 ? -16.889 -7.703 17.984 1.00 96.56 79 GLU A C 1
ATOM 623 O O . GLU A 1 79 ? -17.835 -7.724 18.780 1.00 96.56 79 GLU A O 1
ATOM 628 N N . GLU A 1 80 ? -15.725 -8.294 18.265 1.00 96.25 80 GLU A N 1
ATOM 629 C CA . GLU A 1 80 ? -15.467 -8.972 19.538 1.00 96.25 80 GLU A CA 1
ATOM 630 C C . GLU A 1 80 ? -15.526 -7.984 20.713 1.00 96.25 80 GLU A C 1
ATOM 632 O O . GLU A 1 80 ? -16.186 -8.250 21.717 1.00 96.25 80 GLU A O 1
ATOM 637 N N . LEU A 1 81 ? -14.915 -6.805 20.571 1.00 95.94 81 LEU A N 1
ATOM 638 C CA . LEU A 1 81 ? -14.961 -5.742 21.577 1.00 95.94 81 LEU A CA 1
ATOM 639 C C . LEU A 1 81 ? -16.382 -5.238 21.826 1.00 95.94 81 LEU A C 1
ATOM 641 O O . LEU A 1 81 ? -16.773 -5.052 22.977 1.00 95.94 81 LEU A O 1
ATOM 645 N N . GLU A 1 82 ? -17.167 -5.038 20.770 1.00 96.75 82 GLU A N 1
ATOM 646 C CA . GLU A 1 82 ? -18.572 -4.635 20.871 1.00 96.75 82 GLU A CA 1
ATOM 647 C C . GLU A 1 82 ? -19.385 -5.655 21.682 1.00 96.75 82 GLU A C 1
ATOM 649 O O . GLU A 1 82 ? -20.174 -5.286 22.561 1.00 96.75 82 GLU A O 1
ATOM 654 N N . THR A 1 83 ? -19.138 -6.942 21.434 1.00 97.25 83 THR A N 1
ATOM 655 C CA . THR A 1 83 ? -19.760 -8.046 22.172 1.00 97.25 83 THR A CA 1
ATOM 656 C C . THR A 1 83 ? -19.347 -8.016 23.643 1.00 97.25 83 THR A C 1
ATOM 658 O O . THR A 1 83 ? -20.209 -7.975 24.521 1.00 97.25 83 THR A O 1
ATOM 661 N N . LEU A 1 84 ? -18.044 -7.945 23.929 1.00 96.56 84 LEU A N 1
ATOM 662 C CA . LEU A 1 84 ? -17.513 -7.938 25.296 1.00 96.56 84 LEU A CA 1
ATOM 663 C C . LEU A 1 84 ? -17.986 -6.724 26.108 1.00 96.56 84 LEU A C 1
ATOM 665 O O . LEU A 1 84 ? -18.366 -6.869 27.271 1.00 96.56 84 LEU A O 1
ATOM 669 N N . CYS A 1 85 ? -18.016 -5.530 25.511 1.00 97.00 85 CYS A N 1
ATOM 670 C CA . CYS A 1 85 ? -18.522 -4.337 26.190 1.00 97.00 85 CYS A CA 1
ATOM 671 C C . CYS A 1 85 ? -20.033 -4.426 26.449 1.00 97.00 85 CYS A C 1
ATOM 673 O O . CYS A 1 85 ? -20.501 -3.971 27.494 1.00 97.00 85 CYS A O 1
ATOM 675 N N . SER A 1 86 ? -20.799 -5.046 25.547 1.00 97.12 86 SER A N 1
ATOM 676 C CA . SER A 1 86 ? -22.232 -5.298 25.755 1.00 97.12 86 SER A CA 1
ATOM 677 C C . SER A 1 86 ? -22.482 -6.305 26.882 1.00 97.12 86 SER A C 1
ATOM 679 O O . SER A 1 86 ? -23.357 -6.095 27.725 1.00 97.12 86 SER A O 1
ATOM 681 N N . GLU A 1 87 ? -21.693 -7.379 26.943 1.00 96.75 87 GLU A N 1
ATOM 682 C CA . GLU A 1 87 ? -21.734 -8.344 28.046 1.00 96.75 87 GLU A CA 1
ATOM 683 C C . GLU A 1 87 ? -21.379 -7.681 29.383 1.00 96.75 87 GLU A C 1
ATOM 685 O O . GLU A 1 87 ? -22.055 -7.900 30.392 1.00 96.75 87 GLU A O 1
ATOM 690 N N . GLN A 1 88 ? -20.361 -6.817 29.396 1.00 96.38 88 GLN A N 1
ATOM 691 C CA . GLN A 1 88 ? -19.979 -6.065 30.587 1.00 96.38 88 GLN A CA 1
ATOM 692 C C . GLN A 1 88 ? -21.083 -5.103 31.040 1.00 96.38 88 GLN A C 1
ATOM 694 O O . GLN A 1 88 ? -21.365 -5.042 32.235 1.00 96.38 88 GLN A O 1
ATOM 699 N N . GLU A 1 89 ? -21.732 -4.393 30.118 1.00 97.38 89 GLU A N 1
ATOM 700 C CA . GLU A 1 89 ? -22.857 -3.499 30.416 1.00 97.38 89 GLU A CA 1
ATOM 701 C C . GLU A 1 89 ? -24.029 -4.256 31.056 1.00 97.38 89 GLU A C 1
ATOM 703 O O . GLU A 1 89 ? -24.630 -3.776 32.018 1.00 97.38 89 GLU A O 1
ATOM 708 N N . ALA A 1 90 ? -24.311 -5.477 30.591 1.00 97.31 90 ALA A N 1
ATOM 709 C CA . ALA A 1 90 ? -25.337 -6.332 31.185 1.00 97.31 90 ALA A CA 1
ATOM 710 C C . ALA A 1 90 ? -25.006 -6.743 32.634 1.00 97.31 90 ALA A C 1
ATOM 712 O O . ALA A 1 90 ? -25.913 -6.898 33.455 1.00 97.31 90 ALA A O 1
ATOM 713 N N . LEU A 1 91 ? -23.720 -6.904 32.965 1.00 97.12 91 LEU A N 1
ATOM 714 C CA . LEU A 1 91 ? -23.254 -7.231 34.319 1.00 97.12 91 LEU A CA 1
ATOM 715 C C . LEU A 1 91 ? -23.116 -5.992 35.215 1.00 97.12 91 LEU A C 1
ATOM 717 O O . LEU A 1 91 ? -23.363 -6.062 36.422 1.00 97.12 91 LEU A O 1
ATOM 721 N N . LYS A 1 92 ? -22.699 -4.862 34.641 1.00 96.81 92 LYS A N 1
ATOM 722 C CA . LYS A 1 92 ? -22.445 -3.597 35.330 1.00 96.81 92 LYS A CA 1
ATOM 723 C C . LYS A 1 92 ? -22.936 -2.424 34.467 1.00 96.81 92 LYS A C 1
ATOM 725 O O . LYS A 1 92 ? -22.150 -1.860 33.703 1.00 96.81 92 LYS A O 1
ATOM 730 N N . PRO A 1 93 ? -24.207 -2.020 34.639 1.00 96.12 93 PRO A N 1
ATOM 731 C CA . PRO A 1 93 ? -24.794 -0.941 33.857 1.00 96.12 93 PRO A CA 1
ATOM 732 C C . PRO A 1 93 ? -24.039 0.385 33.997 1.00 96.12 93 PRO A C 1
ATOM 734 O O . PRO A 1 93 ? -23.592 0.745 35.092 1.00 96.12 93 PRO A O 1
ATOM 737 N N . GLY A 1 94 ? -23.941 1.124 32.896 1.00 95.06 94 GLY A N 1
ATOM 738 C CA . GLY A 1 94 ? -23.243 2.400 32.777 1.00 95.06 94 GLY A CA 1
ATOM 739 C C . GLY A 1 94 ? -21.740 2.289 32.505 1.00 95.06 94 GLY A C 1
ATOM 740 O O . GLY A 1 94 ? -21.031 3.256 32.768 1.00 95.06 94 GLY A O 1
ATOM 741 N N . THR A 1 95 ? -21.235 1.146 32.026 1.00 95.19 95 THR A N 1
ATOM 742 C CA . THR A 1 95 ? -19.79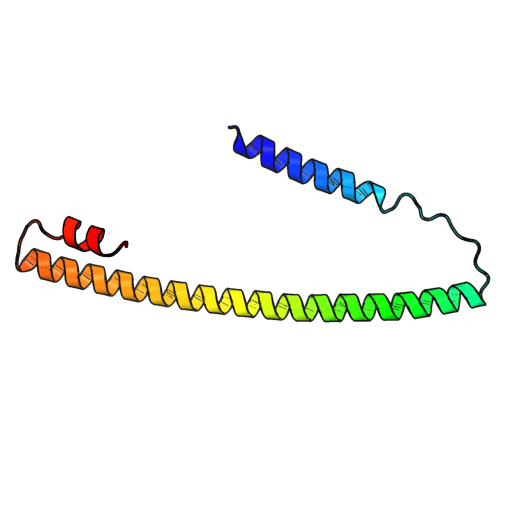8 0.929 31.747 1.00 95.19 95 THR A CA 1
ATOM 743 C C . THR A 1 95 ? -19.445 0.754 30.273 1.00 95.19 95 THR A C 1
ATOM 745 O O . THR A 1 95 ? -18.260 0.766 29.937 1.00 95.19 95 THR A O 1
ATOM 748 N N . TYR A 1 96 ? -20.438 0.647 29.390 1.00 93.56 96 TYR A N 1
ATOM 749 C CA . TYR A 1 96 ? -20.233 0.437 27.956 1.00 93.56 96 TYR A CA 1
ATOM 750 C C . TYR A 1 96 ? -19.304 1.477 27.292 1.00 93.56 96 TYR A C 1
ATOM 752 O O . TYR A 1 96 ? -18.331 1.108 26.637 1.00 93.56 96 TYR A O 1
ATOM 760 N N . GLU A 1 97 ? -19.561 2.776 27.488 1.00 93.44 97 GLU A N 1
ATOM 761 C CA . GLU A 1 97 ? -18.777 3.847 26.842 1.00 93.44 97 GLU A CA 1
ATOM 762 C C . GLU A 1 97 ? -17.319 3.872 27.323 1.00 93.44 97 GLU A C 1
ATOM 764 O O . GLU A 1 97 ? -16.398 4.052 26.525 1.00 93.44 97 GLU A O 1
ATOM 769 N N . ASP A 1 98 ? -17.096 3.617 28.615 1.00 92.75 98 ASP A N 1
ATOM 770 C CA . ASP A 1 98 ? -15.753 3.536 29.195 1.00 92.75 98 ASP A CA 1
ATOM 771 C C . ASP A 1 98 ? -14.988 2.316 28.653 1.00 92.75 98 ASP A C 1
ATOM 773 O O . ASP A 1 98 ? -13.796 2.414 28.350 1.00 92.75 98 ASP A O 1
ATOM 777 N N . CYS A 1 99 ? -15.676 1.180 28.479 1.00 92.62 99 CYS A N 1
ATOM 778 C CA . CYS A 1 99 ? -15.121 -0.031 27.868 1.00 92.62 99 CYS A CA 1
ATOM 779 C C . CYS A 1 99 ? -14.690 0.226 26.416 1.00 92.62 99 CYS A C 1
ATOM 781 O O . CYS A 1 99 ? -13.550 -0.060 26.041 1.00 92.62 99 CYS A O 1
ATOM 783 N N . LYS A 1 100 ? -15.558 0.861 25.620 1.00 92.06 100 LYS A N 1
ATOM 784 C CA . LYS A 1 100 ? -15.282 1.189 24.216 1.00 92.06 100 LYS A CA 1
ATOM 785 C C . LYS A 1 100 ? -14.142 2.199 24.064 1.00 92.06 100 LYS A C 1
ATOM 787 O O . LYS A 1 100 ? -13.307 2.070 23.170 1.00 92.06 100 LYS A O 1
ATOM 792 N N . ALA A 1 101 ? -14.072 3.192 24.950 1.00 88.00 101 ALA A N 1
ATOM 793 C CA . ALA A 1 101 ? -13.022 4.209 24.941 1.00 88.00 101 ALA A CA 1
ATOM 794 C C . ALA A 1 101 ? -11.649 3.662 25.367 1.00 88.00 101 ALA A C 1
ATOM 796 O O . ALA A 1 101 ? -10.629 4.072 24.809 1.00 88.00 101 ALA A O 1
ATOM 797 N N . GLY A 1 102 ? -11.614 2.726 26.322 1.00 75.88 102 GLY A N 1
ATOM 798 C CA . GLY A 1 102 ? -10.382 2.097 26.809 1.00 75.88 102 GLY A CA 1
ATOM 799 C C . GLY A 1 102 ? -9.650 1.246 25.765 1.00 75.88 102 GLY A C 1
ATOM 800 O O . GLY A 1 102 ? -8.457 1.002 25.925 1.00 75.88 102 GLY A O 1
ATOM 801 N N . SER A 1 103 ? -10.329 0.847 24.686 1.00 62.41 103 SER A N 1
ATOM 802 C CA . SER A 1 103 ? -9.772 -0.007 23.631 1.00 62.41 103 SER A CA 1
ATOM 803 C C . SER A 1 103 ? -9.095 0.745 22.468 1.00 62.41 103 SER A C 1
ATOM 805 O O . SER A 1 103 ? -8.557 0.103 21.568 1.00 62.41 103 SER A O 1
ATOM 807 N N . ASN A 1 104 ? -9.110 2.084 22.460 1.00 56.81 104 ASN A N 1
ATOM 808 C CA . ASN A 1 104 ? -8.564 2.918 21.373 1.00 56.81 104 ASN A CA 1
ATOM 809 C C . ASN A 1 104 ? -7.110 3.403 21.597 1.00 56.81 104 ASN A C 1
ATOM 811 O O . ASN A 1 104 ? -6.674 4.322 20.899 1.00 56.81 104 ASN A O 1
ATOM 815 N N . ASN A 1 105 ? -6.373 2.837 22.564 1.00 48.38 105 ASN A N 1
ATOM 816 C CA . ASN A 1 105 ? -4.974 3.188 22.879 1.00 48.38 105 ASN A CA 1
ATOM 817 C C . ASN A 1 105 ? -3.981 2.091 22.490 1.00 48.38 105 ASN A C 1
ATOM 819 O O . ASN A 1 105 ? -4.258 0.913 22.803 1.00 48.38 105 ASN A O 1
#

Sequence (105 aa):
MKRNVDLTRRVLLVLLLSTSAFASAQQKELSIDELEAYIAEQKVVLGEARANREKTQEKVDEVRDAISEQDARKALVEEELETLCSEQEALKPGTYEDCKAGSNN

Organism: NCBI:txid1192854

Foldseek 3Di:
DVPVVVVVVVVVVVVVVVVVVPPPCPVPPDDPVRVVVVVVVVVVVVVVVVVVVVVVVVVVVVVVVVVVVVVVVVVVVLVVLQVVLVVVCVVPPPCSVVSVVVPPD

Secondary structure (DSSP, 8-state):
-HHHHHHHHHHHHHHHHHSSSSTT-------HHHHHHHHHHHHHHHHHHHHHHHHHHHHHHHHHHHHHHHHHHHHHHHHHHHHHHHHHHHHSTT-HHHHHHHT--

Radius of gyration: 28.35 Å; chains: 1; bounding box: 52×35×74 Å

pLDDT: mean 82.13, std 20.62, range [43.16, 98.44]